Protein AF-A0A1G6YWB2-F1 (afdb_monomer_lite)

Secondary structure (DSSP, 8-state):
-----PPPPSSSSHHHHHHHHHHHHHHHHHHHHHHHHHGGGS-HHHHHHHHHHHHHHHHHHHHHHHHHHHHHHHHHHHHHHHHHHHHHHHHHHHHHHHHHHHHHHHHHHHHHHHHHHHTT-HHHHHHHHHHHHHHHHHTT-

Foldseek 3Di:
DDDPPDPDPPDPALVVLLVQLVVLLVVLVVLVVVLVVCVVVDDPVVSVVSVVVSVVSNVSSVVSVVVSVVVVVVVVVVVVVVVVVVVVVVVVVVVVVVVVVLVVQLVVLVVQLVVCVVVVPPVSNVVSVVSNVVSVVVNVD

Radius of gyration: 36.64 Å; chains: 1; bounding box: 69×34×98 Å

pLDDT: mean 80.49, std 11.87, range [36.5, 94.69]

Structure (mmCIF, N/CA/C/O backbone):
data_AF-A0A1G6YWB2-F1
#
_entry.id   AF-A0A1G6YWB2-F1
#
loop_
_atom_site.group_PDB
_atom_site.id
_atom_site.type_symbol
_atom_site.label_atom_id
_atom_site.label_alt_id
_atom_site.label_comp_id
_atom_site.label_asym_id
_atom_site.label_entity_id
_atom_site.label_seq_id
_atom_site.pdbx_PDB_ins_code
_atom_site.Cartn_x
_atom_site.Cartn_y
_atom_site.Cartn_z
_atom_site.occupancy
_atom_site.B_iso_or_equiv
_atom_site.auth_seq_id
_atom_site.auth_comp_id
_atom_site.auth_asym_id
_atom_site.auth_atom_id
_atom_site.pdbx_PDB_model_num
ATOM 1 N N . MET A 1 1 ? -18.391 24.794 -19.710 1.00 37.88 1 MET A N 1
ATOM 2 C CA . MET A 1 1 ? -18.156 23.471 -19.098 1.00 37.88 1 MET A CA 1
ATOM 3 C C . MET A 1 1 ? -17.207 22.716 -20.013 1.00 37.88 1 MET A C 1
ATOM 5 O O . MET A 1 1 ? -17.640 22.243 -21.052 1.00 37.88 1 MET A O 1
ATOM 9 N N . ALA A 1 2 ? -15.908 22.735 -19.714 1.00 36.50 2 ALA A N 1
ATOM 10 C CA . ALA A 1 2 ? -14.909 22.018 -20.499 1.00 36.50 2 ALA A CA 1
ATOM 11 C C . ALA A 1 2 ? -14.684 20.661 -19.828 1.00 36.50 2 ALA A C 1
ATOM 13 O O . ALA A 1 2 ? -14.159 20.598 -18.719 1.00 36.50 2 ALA A O 1
ATOM 14 N N . THR A 1 3 ? -15.145 19.591 -20.467 1.00 44.16 3 THR A N 1
ATOM 15 C CA . THR A 1 3 ? -14.811 18.219 -20.089 1.00 44.16 3 THR A CA 1
ATOM 16 C C . THR A 1 3 ? -13.319 18.032 -20.334 1.00 44.16 3 THR A C 1
ATOM 18 O O . THR A 1 3 ? -12.883 17.931 -21.481 1.00 44.16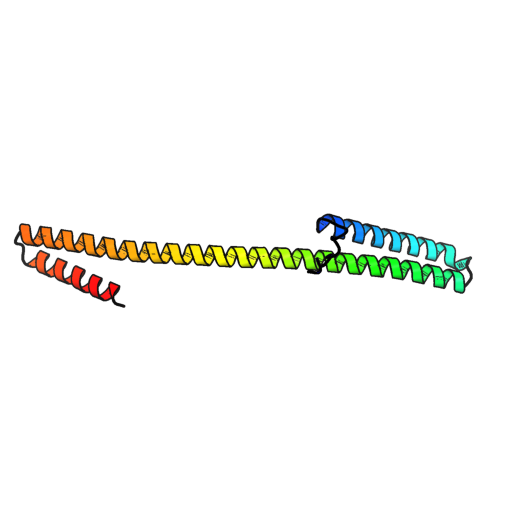 3 THR A O 1
ATOM 21 N N . GLY A 1 4 ? -12.531 18.076 -19.259 1.00 42.50 4 GLY A N 1
ATOM 22 C CA . GLY A 1 4 ? -11.107 17.776 -19.291 1.00 42.50 4 GLY A CA 1
ATOM 23 C C . GLY A 1 4 ? -10.917 16.353 -19.792 1.00 42.50 4 GLY A C 1
ATOM 24 O O . GLY A 1 4 ? -11.216 15.397 -19.083 1.00 42.50 4 GLY A O 1
ATOM 25 N N . ASN A 1 5 ? -10.475 16.231 -21.038 1.00 45.44 5 ASN A N 1
ATOM 26 C CA . ASN A 1 5 ? -10.126 14.970 -21.664 1.00 45.44 5 ASN A CA 1
ATOM 27 C C . ASN A 1 5 ? -8.818 14.498 -21.013 1.00 45.44 5 ASN A C 1
ATOM 29 O O . ASN A 1 5 ? -7.735 14.829 -21.494 1.00 45.44 5 ASN A O 1
ATOM 33 N N . GLN A 1 6 ? -8.902 13.841 -19.852 1.00 50.97 6 GLN A N 1
ATOM 34 C CA . GLN A 1 6 ? -7.718 13.225 -19.265 1.00 50.97 6 GLN A CA 1
ATOM 35 C C . GLN A 1 6 ? -7.251 12.119 -20.218 1.00 50.97 6 GLN A C 1
ATOM 37 O O . GLN A 1 6 ? -8.076 11.289 -20.614 1.00 50.97 6 GLN A O 1
ATOM 42 N N . PRO A 1 7 ? -5.976 12.127 -20.647 1.00 53.03 7 PRO A N 1
ATOM 43 C CA . PRO A 1 7 ? -5.462 11.100 -21.535 1.00 53.03 7 PRO A CA 1
ATOM 44 C C . PRO A 1 7 ? -5.635 9.752 -20.843 1.00 53.03 7 PRO A C 1
ATOM 46 O O . PRO A 1 7 ? -5.087 9.528 -19.764 1.00 53.03 7 PRO A O 1
ATOM 49 N N . GLN A 1 8 ? -6.450 8.878 -21.436 1.00 56.28 8 GLN A N 1
ATOM 50 C CA . GLN A 1 8 ? -6.611 7.533 -20.910 1.00 56.28 8 GLN A CA 1
ATOM 51 C C . GLN A 1 8 ? -5.246 6.837 -20.931 1.00 56.28 8 GLN A C 1
ATOM 53 O O . GLN A 1 8 ? -4.532 6.931 -21.936 1.00 56.28 8 GLN A O 1
ATOM 58 N N . PRO A 1 9 ? -4.863 6.160 -19.838 1.00 63.72 9 PRO A N 1
ATOM 59 C CA . PRO A 1 9 ? -3.604 5.444 -19.795 1.00 63.72 9 PRO A CA 1
ATOM 60 C C . PRO A 1 9 ? -3.594 4.363 -20.881 1.00 63.72 9 PRO A C 1
ATOM 62 O O . PRO A 1 9 ? -4.522 3.566 -20.988 1.00 63.72 9 PRO A O 1
ATOM 65 N N . ILE A 1 10 ? -2.526 4.337 -21.684 1.00 69.62 10 ILE A N 1
ATOM 66 C CA . ILE A 1 10 ? -2.348 3.383 -22.796 1.00 69.62 10 ILE A CA 1
ATOM 67 C C . ILE A 1 10 ? -2.347 1.932 -22.282 1.00 69.62 10 ILE A C 1
ATOM 69 O O . ILE A 1 10 ? -2.787 1.020 -22.979 1.00 69.62 10 ILE A O 1
ATOM 73 N N . PHE A 1 11 ? -1.895 1.724 -21.042 1.00 75.62 11 PHE A N 1
ATOM 74 C CA . PHE A 1 11 ? -1.897 0.436 -20.354 1.00 75.62 11 PHE A CA 1
ATOM 75 C C . PHE A 1 11 ? -2.861 0.452 -19.166 1.00 75.62 11 PHE A C 1
ATOM 77 O O . PHE A 1 11 ? -2.805 1.357 -18.324 1.00 75.62 11 PHE A O 1
ATOM 84 N N . GLY A 1 12 ? -3.706 -0.578 -19.088 1.00 76.62 12 GLY A N 1
ATOM 85 C CA . GLY A 1 12 ? -4.721 -0.726 -18.043 1.00 76.62 12 GLY A CA 1
ATOM 86 C C . GLY A 1 12 ? -4.177 -1.160 -16.680 1.00 76.62 12 GLY A C 1
ATOM 87 O O . GLY A 1 12 ? -4.819 -0.887 -15.675 1.00 76.62 12 GLY A O 1
ATOM 88 N N . ASP A 1 13 ? -2.999 -1.786 -16.625 1.00 85.25 13 ASP A N 1
ATOM 89 C CA . ASP A 1 13 ? -2.449 -2.372 -15.399 1.00 85.25 13 ASP A CA 1
ATOM 90 C C . ASP A 1 13 ? -0.911 -2.299 -15.337 1.00 85.25 13 ASP A C 1
ATOM 92 O O . ASP A 1 13 ? -0.223 -2.157 -16.354 1.00 85.25 13 ASP A O 1
ATOM 96 N N . VAL A 1 14 ? -0.367 -2.418 -14.122 1.00 84.06 14 VAL A N 1
ATOM 97 C CA . VAL A 1 14 ? 1.077 -2.356 -13.832 1.00 84.06 14 VAL A CA 1
ATOM 98 C C . VAL A 1 14 ? 1.870 -3.440 -14.569 1.00 84.06 14 VAL A C 1
ATOM 100 O O . VAL A 1 14 ? 2.983 -3.178 -15.037 1.00 84.06 14 VAL A O 1
ATOM 103 N N . ALA A 1 15 ? 1.331 -4.657 -14.683 1.00 85.75 15 ALA A N 1
ATOM 104 C CA . ALA A 1 15 ? 2.041 -5.764 -15.316 1.00 85.75 15 ALA A CA 1
ATOM 105 C C . ALA A 1 15 ? 2.227 -5.507 -16.817 1.00 85.75 15 ALA A C 1
ATOM 107 O O . ALA A 1 15 ? 3.323 -5.726 -17.337 1.00 85.75 15 ALA A O 1
ATOM 108 N N . SER A 1 16 ? 1.216 -4.950 -17.484 1.00 87.50 16 SER A N 1
ATOM 109 C CA . SER A 1 16 ? 1.278 -4.534 -18.889 1.00 87.50 16 SER A CA 1
ATOM 110 C C . SER A 1 16 ? 2.289 -3.405 -19.134 1.00 87.50 16 SER A C 1
ATOM 112 O O . SER A 1 16 ? 3.079 -3.484 -20.084 1.00 87.50 16 SER A O 1
ATOM 114 N N . VAL A 1 17 ? 2.339 -2.389 -18.259 1.00 84.75 17 VAL A N 1
ATOM 115 C CA . VAL A 1 17 ? 3.352 -1.311 -18.331 1.00 84.75 17 VAL A CA 1
ATOM 116 C C . VAL A 1 17 ? 4.761 -1.899 -18.201 1.00 84.75 17 VAL A C 1
ATOM 118 O O . VAL A 1 17 ? 5.641 -1.629 -19.021 1.00 84.75 17 VAL A O 1
ATOM 121 N N . ARG A 1 18 ? 4.970 -2.769 -17.205 1.00 80.38 18 ARG A N 1
ATOM 122 C CA . ARG A 1 18 ? 6.265 -3.407 -16.937 1.00 80.38 18 ARG A CA 1
ATOM 123 C C . ARG A 1 18 ? 6.700 -4.348 -18.060 1.00 80.38 18 ARG A C 1
ATOM 125 O O . ARG A 1 18 ? 7.879 -4.368 -18.409 1.00 80.38 18 ARG A O 1
ATOM 132 N N . ALA A 1 19 ? 5.776 -5.121 -18.625 1.00 86.94 19 ALA A N 1
ATOM 133 C CA . ALA A 1 19 ? 6.059 -6.013 -19.745 1.00 86.94 19 ALA A CA 1
ATOM 134 C C . ALA A 1 19 ? 6.519 -5.221 -20.977 1.00 86.94 19 ALA A C 1
ATOM 136 O O . ALA A 1 19 ? 7.503 -5.592 -21.616 1.00 86.94 19 ALA A O 1
ATOM 137 N N . THR A 1 20 ? 5.872 -4.088 -21.256 1.00 87.44 20 THR A N 1
ATOM 138 C CA . THR A 1 20 ? 6.264 -3.200 -22.358 1.00 87.44 20 THR A CA 1
ATOM 139 C C . THR A 1 20 ? 7.623 -2.552 -22.109 1.00 87.44 20 THR A C 1
ATOM 141 O O . THR A 1 20 ? 8.469 -2.548 -23.005 1.00 87.44 20 THR A O 1
ATOM 144 N N . ALA A 1 21 ? 7.871 -2.064 -20.888 1.00 78.06 21 ALA A N 1
ATOM 145 C CA . ALA A 1 21 ? 9.180 -1.548 -20.490 1.00 78.06 21 ALA A CA 1
ATOM 146 C C . ALA A 1 21 ? 10.275 -2.598 -20.728 1.00 78.06 21 ALA A C 1
ATOM 148 O O . ALA A 1 21 ? 11.290 -2.316 -21.364 1.00 78.06 21 ALA A O 1
ATOM 149 N N . LYS A 1 22 ? 10.033 -3.842 -20.299 1.00 85.38 22 LYS A N 1
ATOM 150 C CA . LYS A 1 22 ? 10.965 -4.949 -20.513 1.00 85.38 22 LYS A CA 1
ATOM 151 C C . LYS A 1 22 ? 11.228 -5.202 -21.996 1.00 85.38 22 LYS A C 1
ATOM 153 O O . LYS A 1 22 ? 12.388 -5.299 -22.379 1.00 85.38 22 LYS A O 1
ATOM 158 N N . LEU A 1 23 ? 10.188 -5.271 -22.825 1.00 90.06 23 LEU A N 1
ATOM 159 C CA . LEU A 1 23 ? 10.343 -5.489 -24.265 1.00 90.06 23 LEU A CA 1
ATOM 160 C C . LEU A 1 23 ? 11.178 -4.387 -24.925 1.00 90.06 23 LEU A C 1
ATOM 162 O O . LEU A 1 23 ? 12.074 -4.694 -25.704 1.00 90.06 23 LEU A O 1
ATOM 166 N N . LEU A 1 24 ? 10.937 -3.115 -24.594 1.00 80.38 24 LEU A N 1
ATOM 167 C CA . LEU A 1 24 ? 11.730 -2.002 -25.129 1.00 80.38 24 LEU A CA 1
ATOM 168 C C . LEU A 1 24 ? 13.190 -2.054 -24.667 1.00 80.38 24 LEU A C 1
ATOM 170 O O . LEU A 1 24 ? 14.088 -1.772 -25.458 1.00 80.38 24 LEU A O 1
ATOM 174 N N . SER A 1 25 ? 13.430 -2.453 -23.417 1.00 82.38 25 SER A N 1
ATOM 175 C CA . SER A 1 25 ? 14.778 -2.674 -22.889 1.00 82.38 25 SER A CA 1
ATOM 176 C C . SER A 1 25 ? 15.498 -3.812 -23.620 1.00 82.38 25 SER A C 1
ATOM 178 O O . SER A 1 25 ? 16.628 -3.631 -24.068 1.00 82.38 25 SER A O 1
ATOM 180 N N . ASP A 1 26 ? 14.825 -4.950 -23.813 1.00 86.44 26 ASP A N 1
ATOM 181 C CA . ASP A 1 26 ? 15.370 -6.109 -24.526 1.00 86.44 26 ASP A CA 1
ATOM 182 C C . ASP A 1 26 ? 15.668 -5.764 -25.999 1.00 86.44 26 ASP A C 1
ATOM 184 O O . ASP A 1 26 ? 16.695 -6.174 -26.542 1.00 86.44 26 ASP A O 1
ATOM 188 N N . VAL A 1 27 ? 14.801 -4.973 -26.645 1.00 88.31 27 VAL A N 1
ATOM 189 C CA . VAL A 1 27 ? 15.019 -4.479 -28.013 1.00 88.31 27 VAL A CA 1
ATOM 190 C C . VAL A 1 27 ? 16.211 -3.527 -28.066 1.00 88.31 27 VAL A C 1
ATOM 192 O O . VAL A 1 27 ? 17.037 -3.669 -28.965 1.00 88.31 27 VAL A O 1
ATOM 195 N N . ALA A 1 28 ? 16.339 -2.596 -27.116 1.00 79.12 28 ALA A N 1
ATOM 196 C CA . ALA A 1 28 ? 17.496 -1.706 -27.039 1.00 79.12 28 ALA A CA 1
ATOM 197 C C . ALA A 1 28 ? 18.802 -2.498 -26.859 1.00 79.12 28 ALA A C 1
ATOM 199 O O . ALA A 1 28 ? 19.792 -2.223 -27.533 1.00 79.12 28 ALA A O 1
ATOM 200 N N . GLU A 1 29 ? 18.790 -3.540 -26.025 1.00 85.62 29 GLU A N 1
ATOM 201 C CA . GLU A 1 29 ? 19.950 -4.406 -25.812 1.00 85.62 29 GLU A CA 1
ATOM 202 C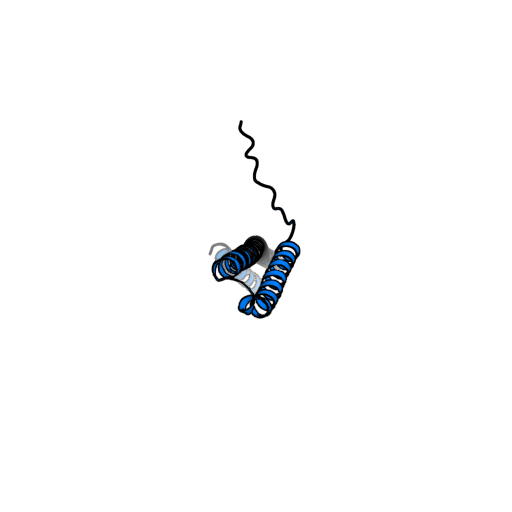 C . GLU A 1 29 ? 20.319 -5.191 -27.078 1.00 85.62 29 GLU A C 1
ATOM 204 O O . GLU A 1 29 ? 21.467 -5.157 -27.522 1.00 85.62 29 GLU A O 1
ATOM 209 N N . ALA A 1 30 ? 19.341 -5.836 -27.721 1.00 89.31 30 ALA A N 1
ATOM 210 C CA . ALA A 1 30 ? 19.559 -6.552 -28.977 1.00 89.31 30 ALA A CA 1
ATOM 211 C C . ALA A 1 30 ? 20.054 -5.617 -30.094 1.00 89.31 30 ALA A C 1
ATOM 213 O O . ALA A 1 30 ? 20.903 -5.997 -30.906 1.00 89.31 30 ALA A O 1
ATOM 214 N N . TYR A 1 31 ? 19.546 -4.384 -30.122 1.00 84.81 31 TYR A N 1
ATOM 215 C CA . TYR A 1 31 ? 19.968 -3.352 -31.058 1.00 84.81 31 TYR A CA 1
ATOM 216 C C . TYR A 1 31 ? 21.418 -2.921 -30.811 1.00 84.81 31 TYR A C 1
ATOM 218 O O . TYR A 1 31 ? 22.204 -2.861 -31.756 1.00 84.81 31 TYR A O 1
ATOM 226 N N . ASN A 1 32 ? 21.800 -2.688 -29.554 1.00 87.44 32 ASN A N 1
ATOM 227 C CA . ASN A 1 32 ? 23.168 -2.349 -29.169 1.00 87.44 32 ASN A CA 1
ATOM 228 C C . ASN A 1 32 ? 24.154 -3.475 -29.519 1.00 87.44 32 ASN A C 1
ATOM 230 O O . ASN A 1 32 ? 25.196 -3.235 -30.127 1.00 87.44 32 ASN A O 1
ATOM 234 N N . GLU A 1 33 ? 23.806 -4.723 -29.204 1.00 92.50 33 GLU A N 1
ATOM 235 C CA . GLU A 1 33 ? 24.620 -5.895 -29.546 1.00 92.50 33 GLU A CA 1
ATOM 236 C C . GLU A 1 33 ? 24.810 -6.051 -31.058 1.00 92.50 33 GLU A C 1
ATOM 238 O O . GLU A 1 33 ? 25.896 -6.399 -31.532 1.00 92.50 33 GLU A O 1
ATOM 243 N N . ARG A 1 34 ? 23.772 -5.749 -31.840 1.00 91.19 34 ARG A N 1
ATOM 244 C CA . ARG A 1 34 ? 23.869 -5.708 -33.298 1.00 91.19 34 ARG A CA 1
ATOM 245 C C . ARG A 1 34 ? 24.761 -4.559 -33.771 1.00 91.19 34 ARG A C 1
ATOM 247 O O . ARG A 1 34 ? 25.628 -4.783 -34.615 1.00 91.19 34 ARG A O 1
ATOM 254 N N . LEU A 1 35 ? 24.598 -3.362 -33.208 1.00 90.44 35 LEU A N 1
ATOM 255 C CA . LEU A 1 35 ? 25.403 -2.191 -33.553 1.00 90.44 35 LEU A CA 1
ATOM 256 C C . LEU A 1 35 ? 26.890 -2.434 -33.286 1.00 90.44 35 LEU A C 1
ATOM 258 O O . LEU A 1 35 ? 27.701 -2.123 -34.146 1.00 90.44 35 LEU A O 1
ATOM 262 N N . LYS A 1 36 ? 27.263 -3.067 -32.167 1.00 90.19 36 LYS A N 1
ATOM 263 C CA . LYS A 1 36 ? 28.665 -3.418 -31.865 1.00 90.19 36 LYS A CA 1
ATOM 264 C C . LYS A 1 36 ? 29.313 -4.290 -32.946 1.00 90.19 36 LYS A C 1
ATOM 266 O O . LYS A 1 36 ? 30.503 -4.147 -33.210 1.00 90.19 36 LYS A O 1
ATOM 271 N N . LYS A 1 37 ? 28.541 -5.184 -33.572 1.00 94.38 37 LYS A N 1
ATOM 272 C CA . LYS A 1 37 ? 29.018 -6.059 -34.657 1.00 94.38 37 LYS A CA 1
ATOM 273 C C . LYS A 1 37 ? 29.108 -5.331 -35.996 1.00 94.38 37 LYS A C 1
ATOM 275 O O . LYS A 1 37 ? 29.999 -5.624 -36.785 1.00 94.38 37 LYS A O 1
ATOM 280 N N . GLU A 1 38 ? 28.181 -4.413 -36.259 1.00 91.31 38 GLU A N 1
ATOM 281 C CA . GLU A 1 38 ? 28.103 -3.676 -37.526 1.00 91.31 38 GLU A CA 1
ATOM 282 C C . GLU A 1 38 ? 29.008 -2.431 -37.548 1.00 91.31 38 GLU A C 1
ATOM 284 O O . GLU A 1 38 ? 29.496 -2.067 -38.613 1.00 91.31 38 GLU A O 1
ATOM 289 N N . ALA A 1 39 ? 29.286 -1.820 -36.392 1.00 89.69 39 ALA A N 1
ATOM 290 C CA . ALA A 1 39 ? 30.022 -0.562 -36.248 1.00 89.69 39 ALA A CA 1
ATOM 291 C C . ALA A 1 39 ? 31.385 -0.507 -36.962 1.00 89.69 39 ALA A C 1
ATOM 293 O O . ALA A 1 39 ? 31.676 0.540 -37.534 1.00 89.69 39 ALA A O 1
ATOM 294 N N . PRO A 1 40 ? 32.208 -1.577 -37.015 1.00 93.06 40 PRO A N 1
ATOM 295 C CA . PRO A 1 40 ? 33.466 -1.547 -37.769 1.00 93.06 40 PRO A CA 1
ATOM 296 C C . PRO A 1 40 ? 33.297 -1.320 -39.280 1.00 93.06 40 PRO A C 1
ATOM 298 O O . PRO A 1 40 ? 34.255 -0.938 -39.945 1.00 93.06 40 PRO A O 1
ATOM 301 N N . ASN A 1 41 ? 32.099 -1.572 -39.819 1.00 92.94 41 ASN A N 1
ATOM 302 C CA . ASN A 1 41 ? 31.773 -1.452 -41.242 1.00 92.94 41 ASN A CA 1
ATOM 303 C C . ASN A 1 41 ? 30.887 -0.233 -41.555 1.00 92.94 41 ASN A C 1
ATOM 305 O O . ASN A 1 41 ? 30.452 -0.076 -42.694 1.00 92.94 41 ASN A O 1
ATOM 309 N N . LEU A 1 42 ? 30.575 0.589 -40.552 1.00 91.44 42 LEU A N 1
ATOM 310 C CA . LEU A 1 42 ? 29.734 1.777 -40.676 1.00 91.44 42 LEU A CA 1
ATOM 311 C C . LEU A 1 42 ? 30.590 3.039 -40.561 1.00 91.44 42 LEU A C 1
ATOM 313 O O . LEU A 1 42 ? 31.659 3.025 -39.946 1.00 91.44 42 LEU A O 1
ATOM 317 N N . ASP A 1 43 ? 30.110 4.145 -41.128 1.00 92.75 43 ASP A N 1
ATOM 318 C CA . ASP A 1 43 ? 30.722 5.443 -40.865 1.00 92.75 43 ASP A CA 1
ATOM 319 C C . ASP A 1 43 ? 30.336 5.969 -39.467 1.00 92.75 43 ASP A C 1
ATOM 321 O O . ASP A 1 43 ? 29.412 5.481 -38.807 1.00 92.75 43 ASP A O 1
ATOM 325 N N . GLY A 1 44 ? 31.067 6.975 -38.982 1.00 87.44 44 GLY A N 1
ATOM 326 C CA . GLY A 1 44 ? 30.831 7.526 -37.647 1.00 87.44 44 GLY A CA 1
ATOM 327 C C . GLY A 1 44 ? 29.461 8.195 -37.471 1.00 87.44 44 GLY A C 1
ATOM 328 O O . GLY A 1 44 ? 28.938 8.209 -36.356 1.00 87.44 44 GLY A O 1
ATOM 329 N N . ALA A 1 45 ? 28.866 8.729 -38.541 1.00 91.88 45 ALA A N 1
ATOM 330 C CA . ALA A 1 45 ? 27.560 9.381 -38.493 1.00 91.88 45 ALA A CA 1
ATOM 331 C C . ALA A 1 45 ? 26.434 8.344 -38.357 1.00 91.88 45 ALA A C 1
ATOM 333 O O . ALA A 1 45 ? 25.542 8.508 -37.522 1.00 91.88 45 ALA A O 1
ATOM 334 N N . ASP A 1 46 ? 26.531 7.239 -39.094 1.00 89.25 46 ASP A N 1
ATOM 335 C CA . ASP A 1 46 ? 25.616 6.104 -39.021 1.00 89.25 46 ASP A CA 1
ATOM 336 C C . ASP A 1 46 ? 25.675 5.424 -37.652 1.00 89.25 46 ASP A C 1
ATOM 338 O O . ASP A 1 46 ? 24.637 5.118 -37.062 1.00 89.25 46 ASP A O 1
ATOM 342 N N . VAL A 1 47 ? 26.875 5.225 -37.096 1.00 87.00 47 VAL A N 1
ATOM 343 C CA . VAL A 1 47 ? 27.027 4.673 -35.739 1.00 87.00 47 VAL A CA 1
ATOM 344 C C . VAL A 1 47 ? 26.369 5.588 -34.705 1.00 87.00 47 VAL A C 1
ATOM 346 O O . VAL A 1 47 ? 25.653 5.106 -33.825 1.00 87.00 47 VAL A O 1
ATOM 349 N N . TYR A 1 48 ? 26.563 6.903 -34.822 1.00 86.00 48 TYR A N 1
ATOM 350 C CA . TYR A 1 48 ? 25.999 7.874 -33.890 1.00 86.00 48 TYR A CA 1
ATOM 351 C C . TYR A 1 48 ? 24.466 7.945 -33.962 1.00 86.00 48 TYR A C 1
ATOM 353 O O . TYR A 1 48 ? 23.804 7.914 -32.924 1.00 86.00 48 TYR A O 1
ATOM 361 N N . ALA A 1 49 ? 23.889 7.969 -35.166 1.00 87.00 49 ALA A N 1
ATOM 362 C CA . ALA A 1 49 ? 22.438 7.977 -35.359 1.00 87.00 49 ALA A CA 1
ATOM 363 C C . ALA A 1 49 ? 21.774 6.726 -34.761 1.00 87.00 49 ALA A C 1
ATOM 365 O O . ALA A 1 49 ? 20.741 6.808 -34.095 1.00 87.00 49 ALA A O 1
ATOM 366 N N . ARG A 1 50 ? 22.402 5.560 -34.941 1.00 85.12 50 ARG A N 1
ATOM 367 C CA . ARG A 1 50 ? 21.924 4.299 -34.366 1.00 85.12 50 ARG A CA 1
ATOM 368 C C . ARG A 1 50 ? 22.044 4.282 -32.841 1.00 85.12 50 ARG A C 1
ATOM 370 O O . ARG A 1 50 ? 21.119 3.840 -32.163 1.00 85.12 50 ARG A O 1
ATOM 377 N N . LEU A 1 51 ? 23.132 4.815 -32.285 1.00 83.44 51 LEU A N 1
ATOM 378 C CA . LEU A 1 51 ? 23.296 4.950 -30.835 1.00 83.44 51 LEU A CA 1
ATOM 379 C C . LEU A 1 51 ? 22.218 5.859 -30.217 1.00 83.44 51 LEU A C 1
ATOM 381 O O . LEU A 1 51 ? 21.705 5.558 -29.143 1.00 83.44 51 LEU A O 1
ATOM 385 N N . GLN A 1 52 ? 21.842 6.950 -30.891 1.00 84.50 52 GLN A N 1
ATOM 386 C CA . GLN A 1 52 ? 20.767 7.829 -30.417 1.00 84.50 52 GLN A CA 1
ATOM 387 C C . GLN A 1 52 ? 19.411 7.119 -30.363 1.00 84.50 52 GLN A C 1
ATOM 389 O O . GLN A 1 52 ? 18.664 7.303 -29.401 1.00 84.50 52 GLN A O 1
ATOM 394 N N . GLU A 1 53 ? 19.093 6.294 -31.361 1.00 82.25 53 GLU A N 1
ATOM 395 C CA . GLU A 1 53 ? 17.838 5.538 -31.362 1.00 82.25 53 GLU A CA 1
ATOM 396 C C . GLU A 1 53 ? 17.804 4.498 -30.234 1.00 82.25 53 GLU A C 1
ATOM 398 O O . GLU A 1 53 ? 16.795 4.351 -29.545 1.00 82.25 53 GLU A O 1
ATOM 403 N N . GLU A 1 54 ? 18.932 3.842 -29.966 1.00 82.75 54 GLU A N 1
ATOM 404 C CA . GLU A 1 54 ? 19.086 2.936 -28.826 1.00 82.75 54 GLU A CA 1
ATOM 405 C C . GLU A 1 54 ? 18.859 3.652 -27.485 1.00 82.75 54 GLU A C 1
ATOM 407 O O . GLU A 1 54 ? 18.065 3.198 -26.652 1.00 82.75 54 GLU A O 1
ATOM 412 N N . GLN A 1 55 ? 19.465 4.829 -27.313 1.00 76.69 55 GLN A N 1
ATOM 413 C CA . GLN A 1 55 ? 19.282 5.657 -26.121 1.00 76.69 55 GLN A CA 1
ATOM 414 C C . GLN A 1 55 ? 17.831 6.120 -25.965 1.00 76.69 55 GLN A C 1
ATOM 416 O O . GLN A 1 55 ? 17.315 6.168 -24.844 1.00 76.69 55 GLN A O 1
ATOM 421 N N . ARG A 1 56 ? 17.143 6.421 -27.073 1.00 80.19 56 ARG A N 1
ATOM 422 C CA . ARG A 1 56 ? 15.718 6.769 -27.071 1.00 80.19 56 ARG A CA 1
ATOM 423 C C . ARG A 1 56 ? 14.870 5.603 -26.566 1.00 80.19 56 ARG A C 1
ATOM 425 O O . ARG A 1 56 ? 14.023 5.809 -25.697 1.00 80.19 56 ARG A O 1
ATOM 432 N N . LEU A 1 57 ? 15.131 4.385 -27.041 1.00 73.75 57 LEU A N 1
ATOM 433 C CA . LEU A 1 57 ? 14.440 3.174 -26.585 1.00 73.75 57 LEU A CA 1
ATOM 434 C C . LEU A 1 57 ? 14.674 2.910 -25.091 1.00 73.75 57 LEU A C 1
ATOM 436 O O . LEU A 1 57 ? 13.716 2.643 -24.361 1.00 73.75 57 LEU A O 1
ATOM 440 N N . ARG A 1 58 ? 15.914 3.065 -24.604 1.00 78.75 58 ARG A N 1
ATOM 441 C CA . ARG A 1 58 ? 16.218 2.959 -23.165 1.00 78.75 58 ARG A CA 1
ATOM 442 C C . ARG A 1 58 ? 15.517 4.028 -22.337 1.00 78.75 58 ARG A C 1
ATOM 444 O O . ARG A 1 58 ? 14.999 3.723 -21.267 1.00 78.75 58 ARG A O 1
ATOM 451 N N . SER A 1 59 ? 15.487 5.266 -22.822 1.00 76.81 59 SER A N 1
ATOM 452 C CA . SER A 1 59 ? 14.811 6.372 -22.141 1.00 76.81 59 SER A CA 1
ATOM 453 C C . SER A 1 59 ? 13.320 6.081 -21.957 1.00 76.81 59 SER A C 1
ATOM 455 O O . SER A 1 59 ? 12.812 6.155 -20.838 1.00 76.81 59 SER A O 1
ATOM 457 N N . ILE A 1 60 ? 12.642 5.635 -23.021 1.00 81.06 60 ILE A N 1
ATOM 458 C CA . ILE A 1 60 ? 11.221 5.262 -22.973 1.00 81.06 60 ILE A CA 1
ATOM 459 C C . ILE A 1 60 ? 11.006 4.068 -22.033 1.00 81.06 60 ILE A C 1
ATOM 461 O O . ILE A 1 60 ? 10.110 4.099 -21.191 1.00 81.06 60 ILE A O 1
ATOM 465 N N . SER A 1 61 ? 11.850 3.035 -22.115 1.00 74.88 61 SER A N 1
ATOM 466 C CA . SER A 1 61 ? 11.791 1.895 -21.193 1.00 74.88 61 SER A CA 1
ATOM 467 C C . SER A 1 61 ? 11.895 2.330 -19.729 1.00 74.88 61 SER A C 1
ATOM 469 O O . SER A 1 61 ? 11.140 1.839 -18.893 1.00 74.88 61 SER A O 1
ATOM 471 N N . ASN A 1 62 ? 12.826 3.226 -19.402 1.00 72.50 62 ASN A N 1
ATOM 472 C CA . ASN A 1 62 ? 13.018 3.696 -18.033 1.00 72.50 62 ASN A CA 1
ATOM 473 C C . ASN A 1 62 ? 11.817 4.508 -17.543 1.00 72.50 62 ASN A C 1
ATOM 475 O O . ASN A 1 62 ? 11.378 4.314 -16.413 1.00 72.50 62 ASN A O 1
ATOM 479 N N . GLN A 1 63 ? 11.252 5.369 -18.394 1.00 79.44 63 GLN A N 1
ATOM 480 C CA . GLN A 1 63 ? 10.029 6.110 -18.077 1.00 79.44 63 GLN A CA 1
ATOM 481 C C . GLN A 1 63 ? 8.869 5.168 -17.740 1.00 79.44 63 GLN A C 1
ATOM 483 O O . GLN A 1 63 ? 8.203 5.368 -16.729 1.00 79.44 63 GLN A O 1
ATOM 488 N N . LEU A 1 64 ? 8.685 4.095 -18.515 1.00 75.94 64 LEU A N 1
ATOM 489 C CA . LEU A 1 64 ? 7.650 3.095 -18.239 1.00 75.94 64 LEU A CA 1
ATOM 490 C C . LEU A 1 64 ? 7.909 2.327 -16.933 1.00 75.94 64 LEU A C 1
ATOM 492 O O . LEU A 1 64 ? 6.969 2.021 -16.206 1.00 75.94 64 LEU A O 1
ATOM 496 N N . TYR A 1 65 ? 9.168 2.040 -16.585 1.00 78.00 65 TYR A N 1
ATOM 497 C CA . TYR A 1 65 ? 9.478 1.457 -15.275 1.00 78.00 65 TYR A CA 1
ATOM 498 C C . TYR A 1 65 ? 9.149 2.405 -14.117 1.00 78.00 65 TYR A C 1
ATOM 500 O O . TYR A 1 65 ? 8.612 1.949 -13.107 1.00 78.00 65 TYR A O 1
ATOM 508 N N . PHE A 1 66 ? 9.428 3.704 -14.258 1.00 76.31 66 PHE A N 1
ATOM 509 C CA . PHE A 1 66 ? 9.036 4.700 -13.258 1.00 76.31 66 PHE A CA 1
ATOM 510 C C . PHE A 1 66 ? 7.518 4.821 -13.135 1.00 76.31 66 PHE A C 1
ATOM 512 O O . PHE A 1 66 ? 7.007 4.861 -12.020 1.00 76.31 66 PHE A O 1
ATOM 519 N N . GLU A 1 67 ? 6.795 4.802 -14.252 1.00 81.62 67 GLU A N 1
ATOM 520 C CA . GLU A 1 67 ? 5.332 4.813 -14.255 1.00 81.62 67 GLU A CA 1
ATOM 521 C C . GLU A 1 67 ? 4.756 3.572 -13.557 1.00 81.62 67 GLU A C 1
ATOM 523 O O . GLU A 1 67 ? 3.870 3.689 -12.712 1.00 81.62 67 GLU A O 1
ATOM 528 N N . ALA A 1 68 ? 5.294 2.382 -13.844 1.00 74.94 68 ALA A N 1
ATOM 529 C CA . ALA A 1 68 ? 4.892 1.158 -13.157 1.00 74.94 68 ALA A CA 1
ATOM 530 C C . ALA A 1 68 ? 5.158 1.240 -11.644 1.00 74.94 68 ALA A C 1
ATOM 532 O O . ALA A 1 68 ? 4.303 0.853 -10.852 1.00 74.94 68 ALA A O 1
ATOM 533 N N . ALA A 1 69 ? 6.317 1.768 -11.236 1.00 67.00 69 ALA A N 1
ATOM 534 C CA . ALA A 1 69 ? 6.653 1.948 -9.825 1.00 67.00 69 ALA A CA 1
ATOM 535 C C . ALA A 1 69 ? 5.724 2.955 -9.129 1.00 67.00 69 ALA A C 1
ATOM 537 O O . ALA A 1 69 ? 5.301 2.716 -8.000 1.00 67.00 69 ALA A O 1
ATOM 538 N N . GLN A 1 70 ? 5.376 4.049 -9.808 1.00 75.12 70 GLN A N 1
ATOM 539 C CA . GLN A 1 70 ? 4.449 5.049 -9.291 1.00 75.12 70 GLN A CA 1
ATOM 540 C C . GLN A 1 70 ? 3.047 4.465 -9.086 1.00 75.12 70 GLN A C 1
ATOM 542 O O . GLN A 1 70 ? 2.477 4.645 -8.017 1.00 75.12 70 GLN A O 1
ATOM 547 N N . ARG A 1 71 ? 2.523 3.709 -10.057 1.00 82.44 71 ARG A N 1
ATOM 548 C CA . ARG A 1 71 ? 1.202 3.068 -9.941 1.00 82.44 71 ARG A CA 1
ATOM 549 C C . ARG A 1 71 ? 1.134 2.079 -8.773 1.00 82.44 71 ARG A C 1
ATOM 551 O O . ARG A 1 71 ? 0.163 2.084 -8.028 1.00 82.44 71 ARG A O 1
ATOM 558 N N . VAL A 1 72 ? 2.190 1.286 -8.562 1.00 73.31 72 VAL A N 1
ATOM 559 C CA . VAL A 1 72 ? 2.289 0.389 -7.391 1.00 73.31 72 VAL A CA 1
ATOM 560 C C . VAL A 1 72 ? 2.280 1.179 -6.083 1.00 73.31 72 VAL A C 1
ATOM 562 O O . VAL A 1 72 ? 1.659 0.760 -5.109 1.00 73.31 72 VAL A O 1
ATOM 565 N N . LEU A 1 73 ? 2.978 2.316 -6.043 1.00 69.94 73 LEU A N 1
ATOM 566 C CA . LEU A 1 73 ? 3.011 3.169 -4.859 1.00 69.94 73 LEU A CA 1
ATOM 567 C C . LEU A 1 73 ? 1.640 3.799 -4.575 1.00 69.94 73 LEU A C 1
ATOM 569 O O . LEU A 1 73 ? 1.239 3.861 -3.418 1.00 69.94 73 LEU A O 1
ATOM 573 N N . GLU A 1 74 ? 0.930 4.250 -5.608 1.00 73.31 74 GLU A N 1
ATOM 574 C CA . GLU A 1 74 ? -0.415 4.824 -5.491 1.00 73.31 74 GLU A CA 1
ATOM 575 C C . GLU A 1 74 ? -1.420 3.798 -4.947 1.00 73.31 74 GLU A C 1
ATOM 577 O O . GLU A 1 74 ? -2.085 4.081 -3.951 1.00 73.31 74 GLU A O 1
ATOM 582 N N . GLU A 1 75 ? -1.451 2.583 -5.509 1.00 73.31 75 GLU A N 1
ATOM 583 C CA . GLU A 1 75 ? -2.296 1.486 -5.008 1.00 73.31 75 GLU A CA 1
ATOM 584 C C . GLU A 1 75 ? -1.984 1.154 -3.539 1.00 73.31 75 GLU A C 1
ATOM 586 O O . GLU A 1 75 ? -2.888 1.053 -2.711 1.00 73.31 75 GLU A O 1
ATOM 591 N N . ALA A 1 76 ? -0.699 1.069 -3.175 1.00 66.12 76 ALA A N 1
ATOM 592 C CA . ALA A 1 76 ? -0.294 0.770 -1.803 1.00 66.12 76 ALA A CA 1
ATOM 593 C C . ALA A 1 76 ? -0.701 1.869 -0.803 1.00 66.12 76 ALA A C 1
ATOM 595 O O . ALA A 1 76 ? -1.053 1.573 0.341 1.00 66.12 76 ALA A O 1
ATOM 596 N N . VAL A 1 77 ? -0.644 3.139 -1.213 1.00 72.25 77 VAL A N 1
ATOM 597 C CA . VAL A 1 77 ? -1.079 4.275 -0.387 1.00 72.25 77 VAL A CA 1
ATOM 598 C C . VAL A 1 77 ? -2.591 4.241 -0.168 1.00 72.25 77 VAL A C 1
ATOM 600 O O . VAL A 1 77 ? -3.053 4.528 0.940 1.00 72.25 77 VAL A O 1
ATOM 603 N N . ASP A 1 78 ? -3.363 3.887 -1.191 1.00 71.00 78 ASP A N 1
ATOM 604 C CA . ASP A 1 78 ? -4.816 3.792 -1.078 1.00 71.00 78 ASP A CA 1
ATOM 605 C C . ASP A 1 78 ? -5.245 2.605 -0.200 1.00 71.00 78 ASP A C 1
ATOM 607 O O . ASP A 1 78 ? -6.097 2.780 0.677 1.00 71.00 78 ASP A O 1
ATOM 611 N N . ASP A 1 79 ? -4.578 1.453 -0.316 1.00 72.69 79 ASP A N 1
ATOM 612 C CA . ASP A 1 79 ? -4.786 0.299 0.570 1.00 72.69 79 ASP A CA 1
ATOM 613 C C . ASP A 1 79 ? -4.456 0.627 2.035 1.00 72.69 79 ASP A C 1
ATOM 615 O O . ASP A 1 79 ? -5.203 0.263 2.949 1.00 72.69 79 ASP A O 1
ATOM 619 N N . GLN A 1 80 ? -3.367 1.363 2.285 1.00 62.81 80 GLN A N 1
ATOM 620 C CA . GLN A 1 80 ? -3.003 1.799 3.638 1.00 62.81 80 GLN A CA 1
ATOM 621 C C . GLN A 1 80 ? -4.044 2.743 4.244 1.00 62.81 80 GLN A C 1
ATOM 623 O O . GLN A 1 80 ? -4.418 2.574 5.406 1.00 62.81 80 GLN A O 1
ATOM 628 N N . LYS A 1 81 ? -4.557 3.703 3.466 1.00 76.75 81 LYS A N 1
ATOM 629 C CA . LYS A 1 81 ? -5.636 4.594 3.921 1.00 76.75 81 LYS A CA 1
ATOM 630 C C . LYS A 1 81 ? -6.921 3.824 4.210 1.00 76.75 81 LYS A C 1
ATOM 632 O O . LYS A 1 81 ? -7.591 4.108 5.203 1.00 76.75 81 LYS A O 1
ATOM 637 N N . ALA A 1 82 ? -7.276 2.856 3.365 1.00 70.50 82 ALA A N 1
ATOM 638 C CA . ALA A 1 82 ? -8.445 2.011 3.585 1.00 70.50 82 ALA A CA 1
ATOM 639 C C . ALA A 1 82 ? -8.311 1.200 4.887 1.00 70.50 82 ALA A C 1
ATOM 641 O O . ALA A 1 82 ? -9.238 1.178 5.701 1.00 70.50 82 ALA A O 1
ATOM 642 N N . LEU A 1 83 ? -7.133 0.619 5.130 1.00 69.50 83 LEU A N 1
ATOM 643 C CA . LEU A 1 83 ? -6.833 -0.114 6.358 1.00 69.50 83 LEU A CA 1
ATOM 644 C C . LEU A 1 83 ? -6.902 0.781 7.604 1.00 69.50 83 LEU A C 1
ATOM 646 O O . LEU A 1 83 ? -7.461 0.369 8.619 1.00 69.50 83 LEU A O 1
ATOM 650 N N . GLU A 1 84 ? -6.375 2.005 7.540 1.00 77.94 84 GLU A N 1
ATOM 651 C CA . GLU A 1 84 ? -6.449 2.974 8.642 1.00 77.94 84 GLU A CA 1
ATOM 652 C C . GLU A 1 84 ? -7.905 3.314 9.001 1.00 77.94 84 GLU A C 1
ATOM 654 O O . GLU A 1 84 ? -8.282 3.334 10.177 1.00 77.94 84 GLU A O 1
ATOM 659 N N . VAL A 1 85 ? -8.754 3.518 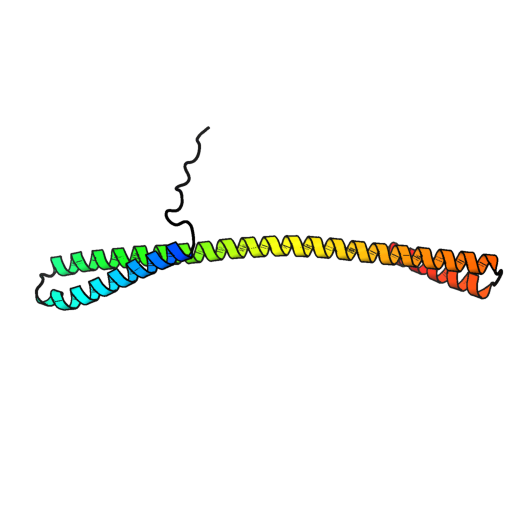7.989 1.00 82.69 85 VAL A N 1
ATOM 660 C CA . VAL A 1 85 ? -10.189 3.766 8.183 1.00 82.69 85 VAL A CA 1
ATOM 661 C C . VAL A 1 85 ? -10.869 2.582 8.872 1.00 82.69 85 VAL A C 1
ATOM 663 O O . VAL A 1 85 ? -11.680 2.782 9.781 1.00 82.69 85 VAL A O 1
ATOM 666 N N . ASP A 1 86 ? -10.556 1.354 8.470 1.00 77.50 86 ASP A N 1
ATOM 667 C CA . ASP A 1 86 ? -11.165 0.164 9.061 1.00 77.50 86 ASP A CA 1
ATOM 668 C C . ASP A 1 86 ? -10.638 -0.131 10.471 1.00 77.50 86 ASP A C 1
ATOM 670 O O . ASP A 1 86 ? -11.429 -0.500 11.344 1.00 77.50 86 ASP A O 1
ATOM 674 N N . LEU A 1 87 ? -9.359 0.142 10.745 1.00 71.12 87 LEU A N 1
ATOM 675 C CA . LEU A 1 87 ? -8.795 0.114 12.097 1.00 71.12 87 LEU A CA 1
ATOM 676 C C . LEU A 1 87 ? -9.497 1.115 13.015 1.00 71.12 87 LEU A C 1
ATOM 678 O O . LEU A 1 87 ? -9.879 0.759 14.130 1.00 71.12 87 LEU A O 1
ATOM 682 N N . LYS A 1 88 ? -9.746 2.338 12.538 1.00 82.88 88 LYS A N 1
ATOM 683 C CA . LYS A 1 88 ? -10.486 3.344 13.306 1.00 82.88 88 LYS A CA 1
ATOM 684 C C . LYS A 1 88 ? -11.908 2.878 13.620 1.00 82.88 88 LYS A C 1
ATOM 686 O O . LYS A 1 88 ? -12.320 2.913 14.775 1.00 82.88 88 LYS A O 1
ATOM 691 N N . LYS A 1 89 ? -12.635 2.345 12.629 1.00 80.44 89 LYS A N 1
ATOM 692 C CA . LYS A 1 89 ? -13.976 1.768 12.852 1.00 80.44 89 LYS A CA 1
ATOM 693 C C . LYS A 1 89 ? -13.950 0.606 13.846 1.00 80.44 89 LYS A C 1
ATOM 695 O O . LYS A 1 89 ? -14.895 0.453 14.619 1.00 80.44 89 LYS A O 1
ATOM 700 N N . ALA A 1 90 ? -12.924 -0.241 13.799 1.00 69.81 90 ALA A N 1
ATOM 701 C CA . ALA A 1 90 ? -12.773 -1.355 14.727 1.00 69.81 90 ALA A CA 1
ATOM 702 C C . ALA A 1 90 ? -12.510 -0.856 16.155 1.00 69.81 90 ALA A C 1
ATOM 704 O O . ALA A 1 90 ? -13.172 -1.315 17.083 1.00 69.81 90 ALA A O 1
ATOM 705 N N . SER A 1 91 ? -11.628 0.134 16.314 1.00 72.06 91 SER A N 1
ATOM 706 C CA . SER A 1 91 ? -11.361 0.802 17.592 1.00 72.06 91 SER A CA 1
ATOM 707 C C . SER A 1 91 ? -12.625 1.438 18.177 1.00 72.06 91 SER A C 1
ATOM 709 O O . SER A 1 91 ? -12.946 1.212 19.340 1.00 72.06 91 SER A O 1
ATOM 711 N N . ASP A 1 92 ? -13.397 2.161 17.361 1.00 79.19 92 ASP A N 1
ATOM 712 C CA . ASP A 1 92 ? -14.656 2.783 17.792 1.00 79.19 92 ASP A CA 1
ATOM 713 C C . ASP A 1 92 ? -15.694 1.735 18.231 1.00 79.19 92 ASP A C 1
ATOM 715 O O . ASP A 1 92 ? -16.496 1.969 19.135 1.00 79.19 92 ASP A O 1
ATOM 719 N N . ARG A 1 93 ? -15.715 0.561 17.585 1.00 74.25 93 ARG A N 1
ATOM 720 C CA . ARG A 1 93 ? -16.589 -0.555 17.980 1.00 74.25 93 ARG A CA 1
ATOM 721 C C . ARG A 1 93 ? -16.135 -1.203 19.283 1.00 74.25 93 ARG A C 1
ATOM 723 O O . ARG A 1 93 ? -16.996 -1.554 20.082 1.00 74.25 93 ARG A O 1
ATOM 730 N N . LEU A 1 94 ? -14.828 -1.359 19.489 1.00 65.81 94 LEU A N 1
ATOM 731 C CA . LEU A 1 94 ? -14.267 -1.898 20.729 1.00 65.81 94 LEU A CA 1
ATOM 732 C C . LEU A 1 94 ? -14.588 -0.993 21.919 1.00 65.81 94 LEU A C 1
ATOM 734 O O . LEU A 1 94 ? -15.139 -1.484 22.896 1.00 65.81 94 LEU A O 1
ATOM 738 N N . SER A 1 95 ? -14.377 0.318 21.784 1.00 72.75 95 SER A N 1
ATOM 739 C CA . SER A 1 95 ? -14.738 1.290 22.826 1.00 72.75 95 SER A CA 1
ATOM 740 C C . SER A 1 95 ? -16.222 1.201 23.198 1.00 72.75 95 SER A C 1
ATOM 742 O O . SER A 1 95 ? -16.555 1.121 24.373 1.00 72.75 95 SER A O 1
ATOM 744 N N . LYS A 1 96 ? -17.126 1.075 22.216 1.00 79.81 96 LYS A N 1
ATOM 745 C CA . LYS A 1 96 ? -18.554 0.874 22.514 1.00 79.81 96 LYS A CA 1
ATOM 746 C C . LYS A 1 96 ? -18.825 -0.414 23.289 1.00 79.81 96 LYS A C 1
ATOM 748 O O . LYS A 1 96 ? -19.722 -0.434 24.122 1.00 79.81 96 LYS A O 1
ATOM 753 N N . ILE A 1 97 ? -18.123 -1.505 22.983 1.00 74.25 97 ILE A N 1
ATOM 754 C CA . ILE A 1 97 ? -18.286 -2.776 23.704 1.00 74.25 97 ILE A CA 1
ATOM 755 C C . ILE A 1 97 ? -17.818 -2.630 25.154 1.00 74.25 97 ILE A C 1
ATOM 757 O O . ILE A 1 97 ? -18.482 -3.149 26.047 1.00 74.25 97 ILE A O 1
ATOM 761 N N . GLU A 1 98 ? -16.724 -1.910 25.390 1.00 77.19 98 GLU A N 1
ATOM 762 C CA . GLU A 1 98 ? -16.235 -1.604 26.738 1.00 77.19 98 GLU A CA 1
ATOM 763 C C . GLU A 1 98 ? -17.250 -0.757 27.522 1.00 77.19 98 GLU A C 1
ATOM 765 O O . GLU A 1 98 ? -17.576 -1.108 28.658 1.00 77.19 98 GLU A O 1
ATOM 770 N N . ASP A 1 99 ? -17.852 0.258 26.892 1.00 78.00 99 ASP A N 1
ATOM 771 C CA . ASP A 1 99 ? -18.930 1.055 27.497 1.00 78.00 99 ASP A CA 1
ATOM 772 C C . ASP A 1 99 ? -20.141 0.177 27.875 1.00 78.00 99 ASP A C 1
ATOM 774 O O . ASP A 1 99 ? -20.722 0.309 28.955 1.00 78.00 99 ASP A O 1
ATOM 778 N N . TRP A 1 100 ? -20.523 -0.760 26.997 1.00 74.56 100 TRP A N 1
ATOM 779 C CA . TRP A 1 100 ? -21.605 -1.712 27.270 1.00 74.56 100 TRP A CA 1
ATOM 780 C C . TRP A 1 100 ? -21.265 -2.684 28.399 1.00 74.56 100 TRP A C 1
ATOM 782 O O . TRP A 1 100 ? -22.154 -3.041 29.171 1.00 74.56 100 TRP A O 1
ATOM 792 N N . ALA A 1 101 ? -20.007 -3.113 28.505 1.00 77.19 101 ALA A N 1
ATOM 793 C CA . ALA A 1 101 ? -19.559 -3.978 29.587 1.00 77.19 101 ALA A CA 1
ATOM 794 C C . ALA A 1 101 ? -19.673 -3.264 30.941 1.00 77.19 101 ALA A C 1
ATOM 796 O O . ALA A 1 101 ? -20.254 -3.829 31.863 1.00 77.19 101 ALA A O 1
ATOM 797 N N . GLN A 1 102 ? -19.231 -2.004 31.031 1.00 82.25 102 GLN A N 1
ATOM 798 C CA . GLN A 1 102 ? -19.395 -1.191 32.243 1.00 82.25 102 GLN A CA 1
ATOM 799 C C . GLN A 1 102 ? -20.870 -0.972 32.602 1.00 82.25 102 GLN A C 1
ATOM 801 O O . GLN A 1 102 ? -21.254 -1.066 33.765 1.00 82.25 102 GLN A O 1
ATOM 806 N N . ALA A 1 103 ? -21.727 -0.717 31.609 1.00 78.69 103 ALA A N 1
ATOM 807 C CA . ALA A 1 103 ? -23.160 -0.566 31.850 1.00 78.69 103 ALA A CA 1
ATOM 808 C C . ALA A 1 103 ? -23.808 -1.862 32.372 1.00 78.69 103 ALA A C 1
ATOM 810 O O . ALA A 1 103 ? -24.696 -1.805 33.224 1.00 78.69 103 ALA A O 1
ATOM 811 N N . LEU A 1 104 ? -23.387 -3.024 31.863 1.00 81.75 104 LEU A N 1
ATOM 812 C CA . LEU A 1 104 ? -23.877 -4.327 32.318 1.00 81.75 104 LEU A CA 1
ATOM 813 C C . LEU A 1 104 ? -23.413 -4.665 33.737 1.00 81.75 104 LEU A C 1
ATOM 815 O O . LEU A 1 104 ? -24.208 -5.227 34.490 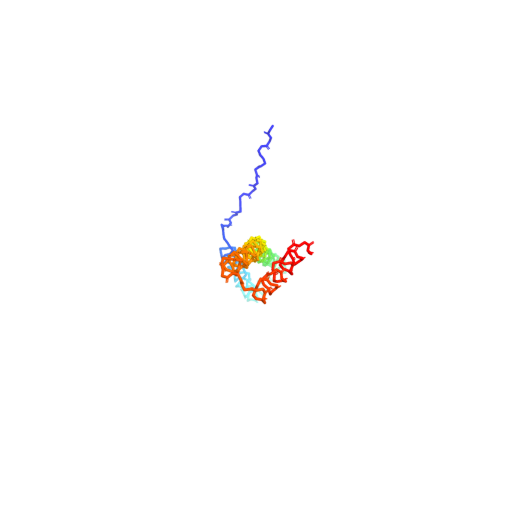1.00 81.75 104 LEU A O 1
ATOM 819 N N . ASP A 1 105 ? -22.182 -4.303 34.098 1.00 82.69 105 ASP A N 1
ATOM 820 C CA . ASP A 1 105 ? -21.631 -4.493 35.447 1.00 82.69 105 ASP A CA 1
ATOM 821 C C . ASP A 1 105 ? -22.458 -3.717 36.483 1.00 82.69 105 ASP A C 1
ATOM 823 O O . ASP A 1 105 ? -23.047 -4.306 37.392 1.00 82.69 105 ASP A O 1
ATOM 827 N N . LEU A 1 106 ? -22.716 -2.434 36.203 1.00 88.06 106 LEU A N 1
ATOM 828 C CA . LEU A 1 106 ? -23.577 -1.597 37.039 1.00 88.06 106 LEU A CA 1
ATOM 829 C C . LEU A 1 106 ? -24.999 -2.168 37.176 1.00 88.06 106 LEU A C 1
ATOM 831 O O . LEU A 1 106 ? -25.605 -2.116 38.249 1.00 88.06 106 LEU A O 1
ATOM 835 N N . VAL A 1 107 ? -25.571 -2.714 36.096 1.00 87.69 107 VAL A N 1
ATOM 836 C CA . VAL A 1 107 ? -26.885 -3.379 36.156 1.00 87.69 107 VAL A CA 1
ATOM 837 C C . VAL A 1 107 ? -26.830 -4.621 37.048 1.00 87.69 107 VAL A C 1
ATOM 839 O O . VAL A 1 107 ? -27.762 -4.841 37.828 1.00 87.69 107 VAL A O 1
ATOM 842 N N . ALA A 1 108 ? -25.768 -5.422 36.963 1.00 86.75 108 ALA A N 1
ATOM 843 C CA . ALA A 1 108 ? -25.590 -6.596 37.808 1.00 86.75 108 ALA A CA 1
ATOM 844 C C . ALA A 1 108 ? -25.514 -6.205 39.292 1.00 86.75 108 ALA A C 1
ATOM 846 O O . ALA A 1 108 ? -26.236 -6.781 40.111 1.00 86.75 108 ALA A O 1
ATOM 847 N N . ASP A 1 109 ? -24.760 -5.164 39.634 1.00 90.19 109 ASP A N 1
ATOM 848 C CA . ASP A 1 109 ? -24.629 -4.699 41.015 1.00 90.19 109 ASP A CA 1
ATOM 849 C C . ASP A 1 109 ? -25.912 -4.090 41.578 1.00 90.19 109 ASP A C 1
ATOM 851 O O . ASP A 1 109 ? -26.261 -4.310 42.745 1.00 90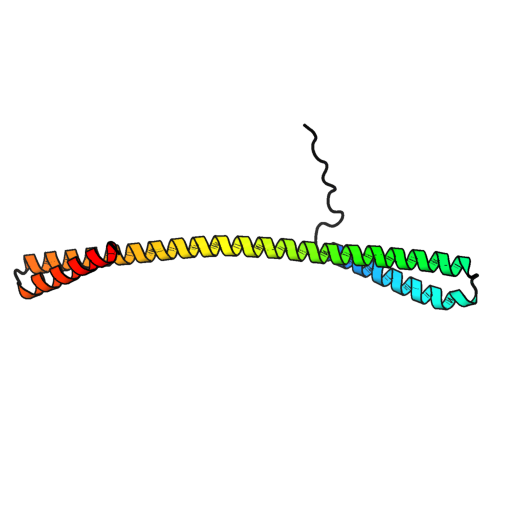.19 109 ASP A O 1
ATOM 855 N N . LEU A 1 110 ? -26.696 -3.403 40.743 1.00 91.81 110 LEU A N 1
ATOM 856 C CA . LEU A 1 110 ? -28.034 -2.947 41.123 1.00 91.81 110 LEU A CA 1
ATOM 857 C C . LEU A 1 110 ? -28.977 -4.123 41.420 1.00 91.81 110 LEU A C 1
ATOM 859 O O . LEU A 1 110 ? -29.772 -4.053 42.365 1.00 91.81 110 LEU A O 1
ATOM 863 N N . LEU A 1 111 ? -28.881 -5.223 40.666 1.00 90.38 111 LEU A N 1
ATOM 864 C CA . LEU A 1 111 ? -29.643 -6.444 40.942 1.00 90.38 111 LEU A CA 1
ATOM 865 C C . LEU A 1 111 ? -29.180 -7.121 42.241 1.00 90.38 111 LEU A C 1
ATOM 867 O O . LEU A 1 111 ? -30.023 -7.546 43.039 1.00 90.38 111 LEU A O 1
ATOM 871 N N . VAL A 1 112 ? -27.868 -7.172 42.500 1.00 90.81 112 VAL A N 1
ATOM 872 C CA . VAL A 1 112 ? -27.306 -7.683 43.763 1.00 90.81 112 VAL A CA 1
ATOM 873 C C . VAL A 1 112 ? -27.796 -6.846 44.947 1.00 90.81 112 VAL A C 1
ATOM 875 O O . VAL A 1 112 ? -28.236 -7.406 45.957 1.00 90.81 112 VAL A O 1
ATOM 878 N N . LEU A 1 113 ? -27.807 -5.517 44.817 1.00 91.00 113 LEU A N 1
ATOM 879 C CA . LEU A 1 113 ? -28.332 -4.605 45.832 1.00 91.00 113 LEU A CA 1
ATOM 880 C C . LEU A 1 113 ? -29.820 -4.852 46.105 1.00 91.00 113 LEU A C 1
ATOM 882 O O . LEU A 1 113 ? -30.221 -4.969 47.267 1.00 91.00 113 LEU A O 1
ATOM 886 N N . ALA A 1 114 ? -30.640 -4.975 45.057 1.00 90.62 114 ALA A N 1
ATOM 887 C CA . ALA A 1 114 ? -32.063 -5.275 45.196 1.00 90.62 114 ALA A CA 1
ATOM 888 C C . ALA A 1 114 ? -32.288 -6.610 45.928 1.00 90.62 114 ALA A C 1
ATOM 890 O O . ALA A 1 114 ? -33.091 -6.683 46.862 1.00 90.62 114 ALA A O 1
ATOM 891 N N . GLY A 1 115 ? -31.526 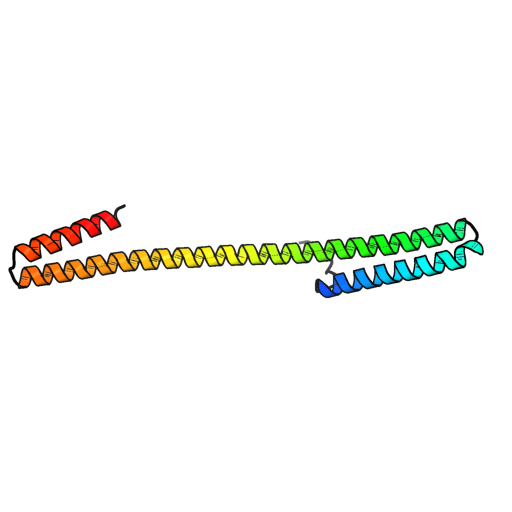-7.649 45.572 1.00 90.56 115 GLY A N 1
ATOM 892 C CA . GLY A 1 115 ? -31.555 -8.940 46.259 1.00 90.56 115 GLY A CA 1
ATOM 893 C C . GLY A 1 115 ? -31.156 -8.838 47.735 1.00 90.56 115 GLY A C 1
ATOM 894 O O . GLY A 1 115 ? -31.828 -9.397 48.604 1.00 90.56 115 GLY A O 1
ATOM 895 N N . ALA A 1 116 ? -30.106 -8.075 48.045 1.00 91.38 116 ALA A N 1
ATOM 896 C CA . ALA A 1 116 ? -29.641 -7.855 49.412 1.00 91.38 116 ALA A CA 1
ATOM 897 C C . ALA A 1 116 ? -30.671 -7.103 50.276 1.00 91.38 116 ALA A C 1
ATOM 899 O O . ALA A 1 116 ? -30.867 -7.456 51.446 1.00 91.38 116 ALA A O 1
ATOM 900 N N . LEU A 1 117 ? -31.361 -6.114 49.695 1.00 91.44 117 LEU A N 1
ATOM 901 C CA . LEU A 1 117 ? -32.459 -5.383 50.334 1.00 91.44 117 LEU A CA 1
ATOM 902 C C . LEU A 1 117 ? -33.645 -6.305 50.634 1.00 91.44 117 LEU A C 1
ATOM 904 O O . LEU A 1 117 ? -34.140 -6.316 51.763 1.00 91.44 117 LEU A O 1
ATOM 908 N N . LEU A 1 118 ? -34.057 -7.123 49.661 1.00 93.88 118 LEU A N 1
ATOM 909 C CA . LEU A 1 118 ? -35.131 -8.106 49.838 1.00 93.88 118 LEU A CA 1
ATOM 910 C C . LEU A 1 118 ? -34.789 -9.135 50.923 1.00 93.88 118 LEU A C 1
ATOM 912 O O . LEU A 1 118 ? -35.636 -9.467 51.752 1.00 93.88 118 LEU A O 1
ATOM 916 N N . ALA A 1 119 ? -33.533 -9.584 50.972 1.00 93.25 119 ALA A N 1
ATOM 917 C CA . ALA A 1 119 ? -33.035 -10.499 51.995 1.00 93.25 119 ALA A CA 1
ATOM 918 C C . ALA A 1 119 ? -32.815 -9.836 53.370 1.00 93.25 119 ALA A C 1
ATOM 920 O O . ALA A 1 119 ? -32.530 -10.539 54.341 1.00 93.25 119 ALA A O 1
ATOM 921 N N . ARG A 1 120 ? -32.926 -8.500 53.464 1.00 92.94 120 ARG A N 1
ATOM 922 C CA . ARG A 1 120 ? -32.730 -7.690 54.682 1.00 92.94 120 ARG A CA 1
ATOM 923 C C . ARG A 1 120 ? -31.387 -7.943 55.375 1.00 92.94 120 ARG A C 1
ATOM 925 O O . ARG A 1 120 ? -31.303 -7.911 56.603 1.00 92.94 120 ARG A O 1
ATOM 932 N N . LYS A 1 121 ? -30.326 -8.208 54.604 1.00 86.94 121 LYS A N 1
ATOM 933 C CA . LYS A 1 121 ? -28.988 -8.483 55.150 1.00 86.94 121 LYS A CA 1
ATOM 934 C C . LYS A 1 121 ? -28.110 -7.224 55.087 1.00 86.94 121 LYS A C 1
ATOM 936 O O . LYS A 1 121 ? -27.651 -6.875 54.002 1.00 86.94 121 LYS A O 1
ATOM 941 N N . PRO A 1 122 ? -27.813 -6.563 56.222 1.00 87.12 122 PRO A N 1
ATOM 942 C CA . PRO A 1 122 ? -27.120 -5.272 56.226 1.00 87.12 122 PRO A CA 1
ATOM 943 C C . PRO A 1 122 ? -25.694 -5.329 55.660 1.00 87.12 122 PRO A C 1
ATOM 945 O O . PRO A 1 122 ? -25.300 -4.419 54.942 1.00 87.12 122 PRO A O 1
ATOM 948 N N . GLY A 1 123 ? -24.934 -6.402 55.912 1.00 93.25 123 GLY A N 1
ATOM 949 C CA . GLY A 1 123 ? -23.585 -6.568 55.345 1.00 93.25 123 GLY A CA 1
ATOM 950 C C . GLY A 1 123 ? -23.573 -6.573 53.805 1.00 93.25 123 GLY A C 1
ATOM 951 O O . GLY A 1 123 ? -22.926 -5.714 53.210 1.00 93.25 123 GLY A O 1
ATOM 952 N N . PRO A 1 124 ? -24.326 -7.480 53.154 1.00 91.75 124 PRO A N 1
ATOM 953 C CA . PRO A 1 124 ? -24.503 -7.501 51.700 1.00 91.75 124 PRO A CA 1
ATOM 954 C C . PRO A 1 124 ? -25.046 -6.200 51.096 1.00 91.75 124 PRO A C 1
ATOM 956 O O . PRO A 1 124 ? -24.600 -5.812 50.024 1.00 91.75 124 PRO A O 1
ATOM 959 N N . ILE A 1 125 ? -25.956 -5.495 51.783 1.00 90.50 125 ILE A N 1
ATOM 960 C CA . ILE A 1 125 ? -26.455 -4.186 51.321 1.00 90.50 125 ILE A CA 1
ATOM 961 C C . ILE A 1 125 ? -25.305 -3.175 51.243 1.00 90.50 125 ILE A C 1
ATOM 963 O O . ILE A 1 125 ? -25.151 -2.483 50.241 1.00 90.50 125 ILE A O 1
ATOM 967 N N . VAL A 1 126 ? -24.479 -3.095 52.290 1.00 94.12 126 VAL A N 1
ATOM 968 C CA . VAL A 1 126 ? -23.338 -2.170 52.325 1.00 94.12 126 VAL A CA 1
ATOM 969 C C . VAL A 1 126 ? -22.287 -2.537 51.277 1.00 94.12 126 VAL A C 1
ATOM 971 O O . VAL A 1 126 ? -21.692 -1.634 50.696 1.00 94.12 126 VAL A O 1
ATOM 974 N N . ALA A 1 127 ? -22.057 -3.829 51.030 1.00 91.38 127 ALA A N 1
ATOM 975 C CA . ALA A 1 127 ? -21.148 -4.282 49.979 1.00 91.38 127 ALA A CA 1
ATOM 976 C C . ALA A 1 127 ? -21.647 -3.861 48.589 1.00 91.38 127 ALA A C 1
ATOM 978 O O . ALA A 1 127 ? -20.937 -3.146 47.894 1.00 91.38 127 ALA A O 1
ATOM 979 N N . ALA A 1 128 ? -22.894 -4.184 48.241 1.00 90.56 128 ALA A N 1
ATOM 980 C CA . ALA A 1 128 ? -23.462 -3.835 46.938 1.00 90.56 128 ALA A CA 1
ATOM 981 C C . ALA A 1 128 ? -23.536 -2.313 46.706 1.00 90.56 128 ALA A C 1
ATOM 983 O O . ALA A 1 128 ? -23.296 -1.837 45.605 1.00 90.56 128 ALA A O 1
ATOM 984 N N . LEU A 1 129 ? -23.795 -1.514 47.750 1.00 93.00 129 LEU A N 1
ATOM 985 C CA . LEU A 1 129 ? -23.736 -0.049 47.649 1.00 93.00 129 LEU A CA 1
ATOM 986 C C . LEU A 1 129 ? -22.323 0.489 47.375 1.00 93.00 129 LEU A C 1
ATOM 988 O O . LEU A 1 129 ? -22.198 1.578 46.812 1.00 93.00 129 LEU A O 1
ATOM 992 N N . LYS A 1 130 ? -21.267 -0.211 47.813 1.00 94.69 130 LYS A N 1
ATOM 993 C CA . LYS A 1 130 ? -19.886 0.182 47.502 1.00 94.69 130 LYS A CA 1
ATOM 994 C C . LYS A 1 130 ? -19.562 -0.088 46.040 1.00 94.69 130 LYS A C 1
ATOM 996 O O . LYS A 1 130 ? -19.056 0.835 45.415 1.00 94.69 130 LYS A O 1
ATOM 1001 N N . GLU A 1 131 ? -19.912 -1.267 45.532 1.00 91.62 131 GLU A N 1
ATOM 1002 C CA . GLU A 1 131 ? -19.678 -1.630 44.127 1.00 91.62 131 GLU A CA 1
ATOM 1003 C C . GLU A 1 131 ? -20.416 -0.658 43.189 1.00 91.62 131 GLU A C 1
ATOM 1005 O O . GLU A 1 131 ? -19.775 0.082 42.451 1.00 91.62 131 GLU A O 1
ATOM 1010 N N . VAL A 1 132 ? -21.725 -0.431 43.398 1.00 92.81 132 VAL A N 1
ATOM 1011 C CA . VAL A 1 132 ? -22.505 0.575 42.637 1.00 92.81 132 VAL A CA 1
ATOM 1012 C C . VAL A 1 132 ? -21.871 1.973 42.676 1.00 92.81 132 VAL A C 1
ATOM 1014 O O . VAL A 1 132 ? -21.872 2.708 41.687 1.00 92.81 132 VAL A O 1
ATOM 1017 N N . ARG A 1 133 ? -21.355 2.404 43.834 1.00 94.25 133 ARG A N 1
ATOM 1018 C CA . ARG A 1 133 ? -20.686 3.709 43.952 1.00 94.25 133 ARG A CA 1
ATOM 1019 C C . ARG A 1 133 ? -19.401 3.744 43.129 1.00 94.25 133 ARG A C 1
ATOM 1021 O O . ARG A 1 133 ? -19.083 4.797 42.573 1.00 94.25 133 ARG A O 1
ATOM 1028 N N . ASP A 1 134 ? -18.638 2.663 43.147 1.00 92.50 134 ASP A N 1
ATOM 1029 C CA . ASP A 1 134 ? -17.340 2.584 42.494 1.00 92.50 134 ASP A CA 1
ATOM 1030 C C . ASP A 1 134 ? -17.514 2.492 40.966 1.00 92.50 134 ASP A C 1
ATOM 1032 O O . ASP A 1 134 ? -16.854 3.254 40.257 1.00 92.50 134 ASP A O 1
ATOM 1036 N N . ASP A 1 135 ? -18.539 1.791 40.480 1.00 87.81 135 ASP A N 1
ATOM 1037 C CA . ASP A 1 135 ? -18.967 1.803 39.073 1.00 87.81 135 ASP A CA 1
ATOM 1038 C C . ASP A 1 135 ? -19.402 3.189 38.591 1.00 87.81 135 ASP A C 1
ATOM 1040 O O . ASP A 1 135 ? -18.965 3.673 37.547 1.00 87.81 135 ASP A O 1
ATOM 1044 N N . ILE A 1 136 ? -20.221 3.898 39.380 1.00 88.62 136 ILE A N 1
ATOM 1045 C CA . ILE A 1 136 ? -20.656 5.265 39.043 1.00 88.62 136 ILE A CA 1
ATOM 1046 C C . ILE A 1 136 ? -19.464 6.229 38.970 1.00 88.62 136 ILE A C 1
ATOM 1048 O O . ILE A 1 136 ? -19.515 7.222 38.238 1.00 88.62 136 ILE A O 1
ATOM 1052 N N . LYS A 1 137 ? -18.407 5.992 39.753 1.00 89.44 137 LYS A N 1
ATOM 1053 C CA . LYS A 1 137 ? -17.179 6.791 39.674 1.00 89.44 137 LYS A CA 1
ATOM 1054 C C . LYS A 1 137 ? -16.367 6.437 38.438 1.00 89.44 137 LYS A C 1
ATOM 1056 O O . LYS A 1 137 ? -15.894 7.361 37.785 1.00 89.44 137 LYS A O 1
ATOM 1061 N N . ALA A 1 138 ? -16.228 5.149 38.129 1.00 82.94 138 ALA A N 1
ATOM 1062 C CA . ALA A 1 138 ? -15.528 4.683 36.938 1.00 82.94 138 ALA A CA 1
ATOM 1063 C C . ALA A 1 138 ? -16.181 5.223 35.655 1.00 82.94 138 ALA A C 1
ATOM 1065 O O . ALA A 1 138 ? -15.477 5.717 34.787 1.00 82.94 138 ALA A O 1
ATOM 1066 N N . ALA A 1 139 ? -17.515 5.266 35.594 1.00 75.75 139 ALA A N 1
ATOM 1067 C CA . ALA A 1 139 ? -18.269 5.786 34.448 1.00 75.75 139 ALA A CA 1
ATOM 1068 C C . ALA A 1 139 ? -18.235 7.325 34.279 1.00 75.75 139 ALA A C 1
ATOM 1070 O O . ALA A 1 139 ? -18.776 7.851 33.307 1.00 75.75 139 ALA A O 1
ATOM 1071 N N . LYS A 1 140 ? -17.674 8.075 35.241 1.00 66.62 140 LYS A N 1
ATOM 1072 C CA . LYS A 1 140 ? -17.543 9.549 35.185 1.00 66.62 140 LYS A CA 1
ATOM 1073 C C . LYS A 1 140 ? -16.119 10.033 34.895 1.00 66.62 140 LYS A C 1
ATOM 1075 O O . LYS A 1 140 ? -15.940 11.246 34.757 1.00 66.62 140 LYS A O 1
ATOM 1080 N N . ALA A 1 141 ? -15.139 9.132 34.908 1.00 54.22 141 ALA A N 1
ATOM 1081 C CA . ALA A 1 141 ? -13.729 9.413 34.640 1.00 54.22 141 ALA A CA 1
ATOM 1082 C C . ALA A 1 141 ? -13.432 9.294 33.141 1.00 54.22 141 ALA A C 1
ATOM 1084 O O . ALA A 1 141 ? -12.572 10.072 32.673 1.00 54.22 141 ALA A O 1
#

Sequence (141 aa):
MATGNQPQPIFGDVASVRATAKLLSDVAEAYNERLKKEAPNLDGADVYARLQEEQRLRSISNQLYFEAAQRVLEEAVDDQKALEVDLKKASDRLSKIEDWAQALDLVADLLVLAGALLARKPGPIVAALKEVRDDIKAAKA

Organism: NCBI:txid187868